Protein AF-A0A800DQ27-F1 (afdb_monomer)

Secondary structure (DSSP, 8-state):
-------PEEEEEE--STTHHHHHHHHHH-TTEEEEEEE-S-HHHHHHHHHHH--EEESSHHHHHT-SSEEEEEE-S-GGGHHHHHHHHHHTT-EEEE--SSS------SSS--HHHHHHHHHHHS-----TTTTSSTTS--

Sequence (142 aa):
MTSIGNKVSGVGIIGAGRASRDHVYAVKNIPELQLIGVADPDEARRNDFAQRHQCDVYEDYRHLLARGDIHLILAGVPHWLHAPLSIDALNAGKHVMVEKPNVRHAVRLIGGISDELFHSHVTRKAGAPPRREFWLHARQFQ

Solvent-accessible surface area (backbone atoms only — not comparable to full-atom values): 8522 Å² total; per-residue (Å²): 138,80,82,84,69,92,63,65,40,22,25,32,34,38,30,59,45,80,65,30,53,61,52,52,52,52,37,77,72,36,91,50,39,39,72,50,32,40,16,22,77,49,63,68,46,30,53,55,46,25,72,78,63,69,34,47,76,30,57,54,50,66,65,57,53,68,36,87,68,45,44,37,35,44,48,23,60,62,78,89,47,51,63,63,52,43,52,53,32,47,76,57,72,26,35,44,42,48,76,45,92,93,59,86,55,78,59,81,72,86,87,84,79,58,70,62,64,59,48,55,63,57,43,71,77,65,80,61,82,87,75,87,79,81,79,79,75,89,80,77,85,127

Radius of gyration: 15.44 Å; Cα contacts (8 Å, |Δi|>4): 204; chains: 1; bounding box: 46×37×33 Å

Structure (mmCIF, N/CA/C/O backbone):
data_AF-A0A800DQ27-F1
#
_entry.id   AF-A0A800DQ27-F1
#
loop_
_atom_site.group_PDB
_atom_site.id
_atom_site.type_symbol
_atom_site.label_atom_id
_atom_site.label_alt_id
_atom_site.label_comp_id
_atom_site.label_asym_id
_atom_site.label_entity_id
_atom_site.label_seq_id
_atom_site.pdbx_PDB_ins_code
_atom_site.Cartn_x
_atom_site.Cartn_y
_atom_site.Cartn_z
_atom_site.occupancy
_atom_site.B_iso_or_equiv
_atom_site.auth_seq_id
_atom_site.auth_comp_id
_atom_site.auth_asym_id
_atom_site.auth_atom_id
_atom_site.pdbx_PDB_model_num
ATOM 1 N N . MET A 1 1 ? -33.147 -0.152 5.348 1.00 34.69 1 MET A N 1
ATOM 2 C CA . MET A 1 1 ? -32.262 0.965 5.740 1.00 34.69 1 MET A CA 1
ATOM 3 C C . MET A 1 1 ? -31.419 0.486 6.908 1.00 34.69 1 MET A C 1
ATOM 5 O O . MET A 1 1 ? -31.882 0.530 8.038 1.00 34.69 1 MET A O 1
ATOM 9 N N . THR A 1 2 ? -30.240 -0.069 6.638 1.00 28.98 2 THR A N 1
ATOM 10 C CA . THR A 1 2 ? -29.328 -0.520 7.697 1.00 28.98 2 THR A CA 1
ATOM 11 C C . THR A 1 2 ? -28.355 0.618 7.964 1.00 28.98 2 THR A C 1
ATOM 13 O O . THR A 1 2 ? -27.626 1.027 7.065 1.00 28.98 2 THR A O 1
ATOM 16 N N . SER A 1 3 ? -28.411 1.177 9.171 1.00 30.80 3 SER A N 1
ATOM 17 C CA . SER A 1 3 ? -27.467 2.188 9.644 1.00 30.80 3 SER A CA 1
ATOM 18 C C . SER A 1 3 ? -26.049 1.609 9.605 1.00 30.80 3 SER A C 1
ATOM 20 O O . SER A 1 3 ? -25.784 0.585 10.235 1.00 30.80 3 SER A O 1
ATOM 22 N N . ILE A 1 4 ? -25.153 2.226 8.832 1.00 44.78 4 ILE A N 1
ATOM 23 C CA . ILE A 1 4 ? -23.732 1.870 8.790 1.00 44.78 4 ILE A CA 1
ATOM 24 C C . ILE A 1 4 ? -23.082 2.593 9.971 1.00 44.78 4 ILE A C 1
ATOM 26 O O . ILE A 1 4 ? -22.610 3.718 9.844 1.00 44.78 4 ILE A O 1
ATOM 30 N N . GLY A 1 5 ? -23.149 1.992 11.158 1.00 37.97 5 GLY A N 1
ATOM 31 C CA . GLY A 1 5 ? -22.447 2.519 12.326 1.00 37.97 5 GLY A CA 1
ATOM 32 C C . GLY A 1 5 ? -20.933 2.489 12.101 1.00 37.97 5 GLY A C 1
ATOM 33 O O . GLY A 1 5 ? -20.440 1.468 11.640 1.00 37.97 5 GLY A O 1
ATOM 34 N N . ASN A 1 6 ? -20.243 3.599 12.404 1.00 48.12 6 ASN A N 1
ATOM 35 C CA . ASN A 1 6 ? -18.807 3.787 12.711 1.00 48.12 6 ASN A CA 1
ATOM 36 C C . ASN A 1 6 ? -17.835 2.606 12.466 1.00 48.12 6 ASN A C 1
ATOM 38 O O . ASN A 1 6 ? -17.064 2.241 13.356 1.00 48.12 6 ASN A O 1
ATOM 42 N N . LYS A 1 7 ? -17.832 1.974 11.288 1.00 56.59 7 LYS A N 1
ATOM 43 C CA . LYS A 1 7 ? -16.949 0.833 11.034 1.00 56.59 7 LYS A CA 1
ATOM 44 C C . LYS A 1 7 ? -15.643 1.341 10.443 1.00 56.59 7 LYS A C 1
ATOM 46 O O . LYS A 1 7 ? -15.623 1.838 9.318 1.00 56.59 7 LYS A O 1
ATOM 51 N N . VAL A 1 8 ? -14.564 1.193 11.211 1.00 66.44 8 VAL A N 1
ATOM 52 C CA . VAL A 1 8 ? -13.206 1.461 10.734 1.00 66.44 8 VAL A CA 1
ATOM 53 C C . VAL A 1 8 ? -12.932 0.559 9.530 1.00 66.44 8 VAL A C 1
ATOM 55 O O . VAL A 1 8 ? -13.043 -0.664 9.617 1.00 66.44 8 VAL A O 1
ATOM 58 N N . SER A 1 9 ? -12.621 1.169 8.393 1.00 83.50 9 SER A N 1
ATOM 59 C CA . SER A 1 9 ? -12.300 0.484 7.147 1.00 83.50 9 SER A CA 1
ATOM 60 C C . SER A 1 9 ? -10.789 0.318 7.037 1.00 83.50 9 SER A C 1
ATOM 62 O O . SER A 1 9 ? -10.039 1.295 7.019 1.00 83.50 9 SER A O 1
ATOM 64 N N . GLY A 1 10 ? -10.340 -0.934 6.954 1.00 94.81 10 GLY A N 1
ATOM 65 C CA . GLY A 1 10 ? -8.938 -1.253 6.713 1.00 94.81 10 GLY A CA 1
ATOM 66 C C . GLY A 1 10 ? -8.488 -0.833 5.315 1.00 94.81 10 GLY A C 1
ATOM 67 O O . GLY A 1 10 ? -9.164 -1.119 4.321 1.00 94.81 10 GLY A O 1
ATOM 68 N N . VAL A 1 11 ? -7.342 -0.164 5.245 1.00 96.94 11 VAL A N 1
ATOM 69 C CA . VAL A 1 11 ? -6.772 0.425 4.033 1.00 96.94 11 VAL A CA 1
ATOM 70 C C . VAL A 1 11 ? -5.462 -0.262 3.677 1.00 96.94 11 VAL A C 1
ATOM 72 O O . VAL A 1 11 ? -4.571 -0.415 4.513 1.00 96.94 11 VAL A O 1
ATOM 75 N N . GLY A 1 12 ? -5.340 -0.631 2.409 1.00 97.81 12 GLY A N 1
ATOM 76 C CA . GLY A 1 12 ? -4.104 -1.067 1.787 1.00 97.81 12 GLY A CA 1
ATOM 77 C C . GLY A 1 12 ? -3.589 -0.023 0.802 1.00 97.81 12 GLY A C 1
ATOM 78 O O . GLY A 1 12 ? -4.365 0.586 0.066 1.00 97.81 12 GLY A O 1
ATOM 79 N N . ILE A 1 13 ? -2.278 0.183 0.766 1.00 97.69 13 ILE A N 1
ATOM 80 C CA . ILE A 1 13 ? -1.621 1.047 -0.219 1.00 97.69 13 ILE A CA 1
ATOM 81 C C . ILE A 1 13 ? -0.816 0.174 -1.177 1.00 97.69 13 ILE A C 1
ATOM 83 O O . ILE A 1 13 ? -0.054 -0.684 -0.743 1.00 97.69 13 ILE A O 1
ATOM 87 N N . ILE A 1 14 ? -0.951 0.400 -2.482 1.00 97.62 14 ILE A N 1
ATOM 88 C CA . ILE A 1 14 ? -0.109 -0.265 -3.485 1.00 97.62 14 ILE A CA 1
ATOM 89 C C . ILE A 1 14 ? 0.768 0.794 -4.149 1.00 97.62 14 ILE A C 1
ATOM 91 O O . ILE A 1 14 ? 0.258 1.754 -4.721 1.00 97.62 14 ILE A O 1
ATOM 95 N N . GLY A 1 15 ? 2.084 0.614 -4.064 1.00 96.38 15 GLY A N 1
ATOM 96 C CA . GLY A 1 15 ? 3.118 1.599 -4.365 1.00 96.38 15 GLY A CA 1
ATOM 97 C C . GLY A 1 15 ? 3.499 2.405 -3.121 1.00 96.38 15 GLY A C 1
ATOM 98 O O . GLY A 1 15 ? 2.686 3.145 -2.583 1.00 96.38 15 GLY A O 1
ATOM 99 N N . ALA A 1 16 ? 4.752 2.318 -2.681 1.00 95.19 16 ALA A N 1
ATOM 100 C CA . ALA A 1 16 ? 5.316 3.053 -1.541 1.00 95.19 16 ALA A CA 1
ATOM 101 C C . ALA A 1 16 ? 6.065 4.333 -1.982 1.00 95.19 16 ALA A C 1
ATOM 103 O O . ALA A 1 16 ? 6.969 4.826 -1.307 1.00 95.19 16 ALA A O 1
ATOM 104 N N . GLY A 1 17 ? 5.714 4.868 -3.155 1.00 89.00 17 GLY A N 1
ATOM 105 C CA . GLY A 1 17 ? 6.346 6.041 -3.756 1.00 89.00 17 GLY A CA 1
ATOM 106 C C . GLY A 1 17 ? 5.824 7.384 -3.231 1.00 89.00 17 GLY A C 1
ATOM 107 O O . GLY A 1 17 ? 5.040 7.472 -2.289 1.00 89.00 17 GLY A O 1
ATOM 108 N N . ARG A 1 18 ? 6.237 8.477 -3.891 1.00 86.56 18 ARG A N 1
ATOM 109 C CA . ARG A 1 18 ? 5.872 9.857 -3.498 1.00 86.56 18 ARG A CA 1
ATOM 110 C C . ARG A 1 18 ? 4.361 10.098 -3.455 1.00 86.56 18 ARG A C 1
ATOM 112 O O . ARG A 1 18 ? 3.913 10.801 -2.556 1.00 86.56 18 ARG A O 1
ATOM 119 N N . ALA A 1 19 ? 3.606 9.511 -4.385 1.00 82.69 19 ALA A N 1
ATOM 120 C CA . ALA A 1 19 ? 2.150 9.658 -4.458 1.00 82.69 19 ALA A CA 1
ATOM 121 C C . ALA A 1 19 ? 1.440 9.142 -3.193 1.00 82.69 19 ALA A C 1
ATOM 123 O O . ALA A 1 19 ? 0.412 9.675 -2.794 1.00 82.69 19 ALA A O 1
ATOM 124 N N . SER A 1 20 ? 2.029 8.167 -2.500 1.00 89.62 20 SER A N 1
ATOM 125 C CA . SER A 1 20 ? 1.427 7.563 -1.309 1.00 89.62 20 SER A CA 1
ATOM 126 C C . SER A 1 20 ? 1.544 8.420 -0.052 1.00 89.62 20 SER A C 1
ATOM 128 O O . SER A 1 20 ? 0.940 8.094 0.966 1.00 89.62 20 SER A O 1
ATOM 130 N N . ARG A 1 21 ? 2.272 9.544 -0.104 1.00 87.44 21 ARG A N 1
ATOM 131 C CA . ARG A 1 21 ? 2.339 10.499 1.012 1.00 87.44 21 ARG A CA 1
ATOM 132 C C . ARG A 1 21 ? 0.975 11.120 1.303 1.00 87.44 21 ARG A C 1
ATOM 134 O O . ARG A 1 21 ? 0.572 11.165 2.464 1.00 87.44 21 ARG A O 1
ATOM 141 N N . ASP A 1 22 ? 0.266 11.543 0.261 1.00 86.12 22 ASP A N 1
ATOM 142 C CA . ASP A 1 22 ? -1.058 12.156 0.398 1.00 86.12 22 ASP A CA 1
ATOM 143 C C . ASP A 1 22 ? -2.102 11.119 0.832 1.00 86.12 22 ASP A C 1
ATOM 145 O O . ASP A 1 22 ? -2.957 11.415 1.668 1.00 86.12 22 ASP A O 1
ATOM 149 N N . HIS A 1 23 ? -1.960 9.872 0.372 1.00 90.75 23 HIS A N 1
ATOM 150 C CA . HIS A 1 23 ? -2.773 8.734 0.816 1.00 90.75 23 HIS A CA 1
ATOM 151 C C . HIS A 1 23 ? -2.624 8.476 2.313 1.00 90.75 23 HIS A C 1
ATOM 153 O O . HIS A 1 23 ? -3.617 8.437 3.037 1.00 90.75 23 HIS A O 1
ATOM 159 N N . VAL A 1 24 ? -1.388 8.360 2.808 1.00 92.06 24 VAL A N 1
ATOM 160 C CA . VAL A 1 24 ? -1.131 8.171 4.244 1.00 92.06 24 VAL A CA 1
ATOM 161 C C . VAL A 1 24 ? -1.642 9.355 5.054 1.00 92.06 24 VAL A C 1
ATOM 163 O O . VAL A 1 24 ? -2.218 9.164 6.124 1.00 92.06 24 VAL A O 1
ATOM 166 N N . TYR A 1 25 ? -1.446 10.577 4.556 1.00 89.56 25 TYR A N 1
ATOM 167 C CA . TYR A 1 25 ? -1.969 11.769 5.206 1.00 89.56 25 TYR A CA 1
ATOM 168 C C . TYR A 1 25 ? -3.497 11.703 5.330 1.00 89.56 25 TYR A C 1
ATOM 170 O O . TYR A 1 25 ? -4.019 11.909 6.424 1.00 89.56 25 TYR A O 1
ATOM 178 N N . ALA A 1 26 ? -4.213 11.368 4.254 1.00 87.19 26 ALA A N 1
ATOM 179 C CA . ALA A 1 26 ? -5.666 11.234 4.281 1.00 87.19 26 ALA A CA 1
ATOM 180 C C . ALA A 1 26 ? -6.116 10.156 5.278 1.00 87.19 26 AL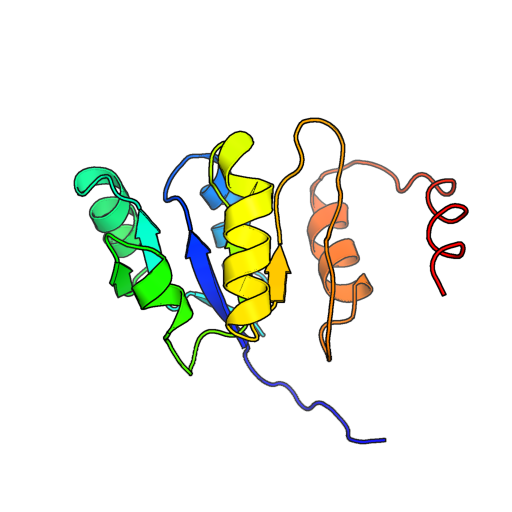A A C 1
ATOM 182 O O . ALA A 1 26 ? -6.951 10.439 6.133 1.00 87.19 26 ALA A O 1
ATOM 183 N N . VAL A 1 27 ? -5.505 8.966 5.237 1.00 91.00 27 VAL A N 1
ATOM 184 C CA . VAL A 1 27 ? -5.826 7.860 6.156 1.00 91.00 27 VAL A CA 1
ATOM 185 C C . VAL A 1 27 ? -5.638 8.271 7.616 1.00 91.00 27 VAL A C 1
ATOM 187 O O . VAL A 1 27 ? -6.519 8.039 8.430 1.00 91.00 27 VAL A O 1
ATOM 190 N N . LYS A 1 28 ? -4.539 8.955 7.957 1.00 89.25 28 LYS A N 1
ATOM 191 C CA . LYS A 1 28 ? -4.271 9.401 9.337 1.00 89.25 28 LYS A CA 1
ATOM 192 C C . LYS A 1 28 ? -5.229 10.481 9.852 1.00 89.25 28 LYS A C 1
ATOM 194 O O . LYS A 1 28 ? -5.293 10.691 11.058 1.00 89.25 28 LYS A O 1
ATOM 199 N N . ASN A 1 29 ? -5.914 11.200 8.964 1.00 89.25 29 ASN A N 1
ATOM 200 C CA . ASN A 1 29 ? -6.815 12.298 9.329 1.00 89.25 29 ASN A CA 1
ATOM 201 C C . ASN A 1 29 ? -8.298 11.902 9.291 1.00 89.25 29 ASN A C 1
ATOM 203 O O . ASN A 1 29 ? -9.142 12.733 9.619 1.00 89.25 29 ASN A O 1
ATOM 207 N N . ILE A 1 30 ? -8.621 10.671 8.892 1.00 87.44 30 ILE A N 1
ATOM 208 C CA . ILE A 1 30 ? -9.989 10.150 8.857 1.00 87.44 30 ILE A CA 1
ATOM 209 C C . ILE A 1 30 ? -10.071 9.035 9.909 1.00 87.44 30 ILE A C 1
ATOM 211 O O . ILE A 1 30 ? -9.530 7.957 9.667 1.00 87.44 30 ILE A O 1
ATOM 215 N N . PRO A 1 31 ? -10.698 9.273 11.079 1.00 86.31 31 PRO A N 1
ATOM 216 C CA . PRO A 1 31 ? -10.761 8.301 12.179 1.00 86.31 31 PRO A CA 1
ATOM 217 C C . PRO A 1 31 ? -11.352 6.939 11.795 1.00 86.31 31 PRO A C 1
ATOM 219 O O . PRO A 1 31 ? -11.065 5.927 12.429 1.00 86.31 31 PRO A O 1
ATOM 222 N N . GLU A 1 32 ? -12.179 6.905 10.754 1.00 88.25 32 GLU A N 1
ATOM 223 C CA . GLU A 1 32 ? -12.812 5.708 10.214 1.00 88.25 32 GLU A CA 1
ATOM 224 C C . GLU A 1 32 ? -11.893 4.905 9.281 1.00 88.25 32 GLU A C 1
ATOM 226 O O . GLU A 1 32 ? -12.329 3.892 8.739 1.00 88.25 32 GLU A O 1
ATOM 231 N N . LEU A 1 33 ? -10.643 5.319 9.061 1.00 90.44 33 LEU A N 1
ATOM 232 C CA . LEU A 1 33 ? -9.676 4.596 8.237 1.00 90.44 33 LEU A CA 1
ATOM 233 C C . LEU A 1 33 ? -8.490 4.118 9.073 1.00 90.44 33 LEU A C 1
ATOM 235 O O . LEU A 1 33 ? -7.950 4.841 9.905 1.00 90.44 33 LEU A O 1
ATOM 239 N N . GLN A 1 34 ? -8.031 2.902 8.790 1.00 95.31 34 GLN A N 1
ATOM 240 C CA . GLN A 1 34 ? -6.824 2.346 9.394 1.00 95.31 34 GLN A CA 1
ATOM 241 C C . GLN A 1 34 ? -5.905 1.813 8.304 1.00 95.31 34 GLN A C 1
ATOM 243 O O . GLN A 1 34 ? -6.306 0.958 7.521 1.00 95.31 34 GLN A O 1
ATOM 248 N N . LEU A 1 35 ? -4.659 2.283 8.260 1.00 96.81 35 LEU A N 1
ATOM 249 C CA . LEU A 1 35 ? -3.648 1.703 7.381 1.00 96.81 35 LEU A CA 1
ATOM 250 C C . LEU A 1 35 ? -3.242 0.326 7.921 1.00 96.81 35 LEU A C 1
ATOM 252 O O . LEU A 1 35 ? -2.737 0.235 9.035 1.00 96.81 35 LEU A O 1
ATOM 256 N N . ILE A 1 36 ? -3.459 -0.722 7.129 1.00 98.00 36 ILE A N 1
ATOM 257 C CA . ILE A 1 36 ? -3.142 -2.108 7.501 1.00 98.00 36 ILE A CA 1
ATOM 258 C C . ILE A 1 36 ? -1.892 -2.598 6.780 1.00 98.00 36 ILE A C 1
ATOM 260 O O . ILE A 1 36 ? -1.055 -3.252 7.394 1.00 98.00 36 ILE A O 1
ATOM 264 N N . GLY A 1 37 ? -1.732 -2.270 5.495 1.00 97.88 37 GLY A N 1
ATOM 265 C CA . GLY A 1 37 ? -0.608 -2.793 4.725 1.00 97.88 37 GLY A CA 1
ATOM 266 C C . GLY A 1 37 ? -0.194 -1.949 3.531 1.00 97.88 37 GLY A C 1
ATOM 267 O O . GLY A 1 37 ? -0.960 -1.130 3.016 1.00 97.88 37 GLY A O 1
ATOM 268 N N . VAL A 1 38 ? 1.033 -2.193 3.079 1.00 98.38 38 VAL A N 1
ATOM 269 C CA . VAL A 1 38 ? 1.623 -1.619 1.872 1.00 98.38 38 VAL A CA 1
ATOM 270 C C . VAL A 1 38 ? 2.193 -2.716 0.975 1.00 98.38 38 VAL A C 1
ATOM 272 O O . VAL A 1 38 ? 2.774 -3.684 1.462 1.00 98.38 38 VAL A O 1
ATOM 275 N N . ALA A 1 39 ? 2.059 -2.554 -0.340 1.00 98.38 39 ALA A N 1
ATOM 276 C CA . ALA A 1 39 ? 2.721 -3.398 -1.327 1.00 98.38 39 ALA A CA 1
ATOM 277 C C . ALA A 1 39 ? 3.635 -2.576 -2.245 1.00 98.38 39 ALA A C 1
ATOM 279 O O . ALA A 1 39 ? 3.180 -1.603 -2.844 1.00 98.38 39 ALA A O 1
ATOM 280 N N . ASP A 1 40 ? 4.904 -2.963 -2.388 1.00 98.00 40 ASP A N 1
ATOM 281 C CA . ASP A 1 40 ? 5.839 -2.397 -3.377 1.00 98.00 40 ASP A CA 1
ATOM 282 C C . ASP A 1 40 ? 6.906 -3.453 -3.735 1.00 98.00 40 ASP A C 1
ATOM 284 O O . ASP A 1 40 ? 7.474 -4.066 -2.824 1.00 98.00 40 ASP A O 1
ATOM 288 N N . PRO A 1 41 ? 7.220 -3.671 -5.026 1.00 97.12 41 PRO A N 1
ATOM 289 C CA . PRO A 1 41 ? 8.257 -4.627 -5.421 1.00 97.12 41 PRO A CA 1
ATOM 290 C C . PRO A 1 41 ? 9.659 -4.233 -4.923 1.00 97.12 41 PRO A C 1
ATOM 292 O O . PRO A 1 41 ? 10.516 -5.095 -4.749 1.00 97.12 41 PRO A O 1
ATOM 295 N N . ASP A 1 42 ? 9.904 -2.950 -4.647 1.00 97.94 42 ASP A N 1
ATOM 296 C CA . ASP A 1 42 ? 11.174 -2.464 -4.104 1.00 97.94 42 ASP A CA 1
ATOM 297 C C . ASP A 1 42 ? 11.234 -2.641 -2.581 1.00 97.94 42 ASP A C 1
ATOM 299 O O . ASP A 1 42 ? 10.436 -2.064 -1.835 1.00 97.94 42 ASP A O 1
ATOM 303 N N . GLU A 1 43 ? 12.197 -3.446 -2.126 1.00 97.69 43 GLU A N 1
ATOM 304 C CA . GLU A 1 43 ? 12.362 -3.815 -0.719 1.00 97.69 43 GLU A CA 1
ATOM 305 C C . GLU A 1 43 ? 12.664 -2.632 0.188 1.00 97.69 43 GLU A C 1
ATOM 307 O O . GLU A 1 43 ? 12.040 -2.475 1.241 1.00 97.69 43 GLU A O 1
ATOM 312 N N . ALA A 1 44 ? 13.587 -1.776 -0.242 1.00 97.69 44 ALA A N 1
ATOM 313 C CA . ALA A 1 44 ? 13.976 -0.615 0.532 1.00 97.69 44 ALA A CA 1
ATOM 314 C C . ALA A 1 44 ? 12.778 0.322 0.715 1.00 97.69 44 ALA A C 1
ATOM 316 O O . ALA A 1 44 ? 12.516 0.764 1.835 1.00 97.69 44 ALA A O 1
ATOM 317 N N . ARG A 1 45 ? 11.998 0.571 -0.349 1.00 97.06 45 ARG A N 1
ATOM 318 C CA . ARG A 1 45 ? 10.804 1.426 -0.274 1.00 97.06 45 ARG A CA 1
ATOM 319 C C . ARG A 1 45 ? 9.718 0.850 0.630 1.00 97.06 45 ARG A C 1
ATOM 321 O O . ARG A 1 45 ? 9.200 1.595 1.462 1.00 97.06 45 ARG A O 1
ATOM 328 N N . ARG A 1 46 ? 9.353 -0.434 0.497 1.00 97.38 46 ARG A N 1
ATOM 329 C CA . ARG A 1 46 ? 8.286 -1.021 1.340 1.00 97.38 46 ARG A CA 1
ATOM 330 C C . ARG A 1 46 ? 8.675 -1.061 2.819 1.00 97.38 46 ARG A C 1
ATOM 332 O O . ARG A 1 46 ? 7.849 -0.715 3.660 1.00 97.38 46 ARG A O 1
ATOM 339 N N . ASN A 1 47 ? 9.925 -1.404 3.136 1.00 96.94 47 ASN A N 1
ATOM 340 C CA . ASN A 1 47 ? 10.389 -1.510 4.521 1.00 96.94 47 ASN A CA 1
ATOM 341 C C . ASN A 1 47 ? 10.484 -0.132 5.190 1.00 96.94 47 ASN A C 1
ATOM 343 O O . ASN A 1 47 ? 10.022 0.045 6.315 1.00 96.94 47 ASN A O 1
ATOM 347 N N . ASP A 1 48 ? 11.008 0.866 4.477 1.00 97.44 48 ASP A N 1
ATOM 348 C CA . ASP A 1 48 ? 11.051 2.258 4.934 1.00 97.44 48 ASP A CA 1
ATOM 349 C C . ASP A 1 48 ? 9.638 2.832 5.160 1.00 97.44 48 ASP A C 1
ATOM 351 O O . ASP A 1 48 ? 9.367 3.499 6.162 1.00 97.44 48 ASP A O 1
ATOM 355 N N . PHE A 1 49 ? 8.693 2.523 4.268 1.00 97.25 49 PHE A N 1
ATOM 356 C CA . PHE A 1 49 ? 7.293 2.912 4.428 1.00 97.25 49 PHE A CA 1
ATOM 357 C C . PHE A 1 49 ? 6.660 2.286 5.677 1.00 97.25 49 PHE A C 1
ATOM 359 O O . PHE A 1 49 ? 6.060 2.997 6.487 1.00 97.25 49 PHE A O 1
ATOM 366 N N . ALA A 1 50 ? 6.828 0.976 5.868 1.00 95.38 50 ALA A N 1
ATOM 367 C CA . ALA A 1 50 ? 6.303 0.270 7.030 1.00 95.38 50 ALA A CA 1
ATOM 368 C C . ALA A 1 50 ? 6.937 0.735 8.340 1.00 95.38 50 ALA A C 1
ATOM 370 O O . ALA A 1 50 ? 6.225 0.916 9.324 1.00 95.38 50 ALA A O 1
ATOM 371 N N . GLN A 1 51 ? 8.235 1.044 8.359 1.00 96.81 51 GLN A N 1
ATOM 372 C CA . GLN A 1 51 ? 8.878 1.612 9.543 1.00 96.81 51 GLN A CA 1
ATOM 373 C C . GLN A 1 51 ? 8.228 2.945 9.952 1.00 96.81 51 GLN A C 1
ATOM 375 O O . GLN A 1 51 ? 7.955 3.177 11.132 1.00 96.81 51 GLN A O 1
ATOM 380 N N . ARG A 1 52 ? 7.924 3.822 8.987 1.00 96.50 52 ARG A N 1
ATOM 381 C CA . ARG A 1 52 ? 7.299 5.130 9.258 1.00 96.50 52 ARG A CA 1
ATOM 382 C C . ARG A 1 52 ? 5.816 5.056 9.604 1.00 96.50 52 ARG A C 1
ATOM 384 O O . ARG A 1 52 ? 5.275 6.010 10.179 1.00 96.50 52 ARG A O 1
ATOM 391 N N . HIS A 1 53 ? 5.122 4.016 9.156 1.00 96.38 53 HIS A N 1
ATOM 392 C CA . HIS A 1 53 ? 3.658 3.978 9.170 1.00 96.38 53 HIS A CA 1
ATOM 393 C C . HIS A 1 53 ? 3.060 2.786 9.918 1.00 96.38 53 HIS A C 1
ATOM 395 O O . HIS A 1 53 ? 1.852 2.789 10.127 1.00 96.38 53 HIS A O 1
ATOM 401 N N . GLN A 1 54 ? 3.900 1.868 10.402 1.00 96.94 54 GLN A N 1
ATOM 402 C CA . GLN A 1 54 ? 3.544 0.732 11.254 1.00 96.94 54 GLN A CA 1
ATOM 403 C C . GLN A 1 54 ? 2.449 -0.138 10.620 1.00 96.94 54 GLN A C 1
ATOM 405 O O . GLN A 1 54 ? 1.363 -0.295 11.170 1.00 96.94 54 GLN A O 1
ATOM 410 N N . CYS A 1 55 ? 2.734 -0.663 9.427 1.00 97.44 55 CYS A N 1
ATOM 411 C CA . CYS A 1 55 ? 1.822 -1.498 8.649 1.00 97.44 55 CYS A CA 1
ATOM 412 C C . CYS A 1 55 ? 2.545 -2.722 8.072 1.00 97.44 55 CYS A C 1
ATOM 414 O O . CYS A 1 55 ? 3.769 -2.712 7.934 1.00 97.44 55 CYS A O 1
ATOM 416 N N . ASP A 1 56 ? 1.787 -3.742 7.683 1.00 98.38 56 ASP A N 1
ATOM 417 C CA . ASP A 1 56 ? 2.333 -4.958 7.080 1.00 98.38 56 ASP A CA 1
ATOM 418 C C . ASP A 1 56 ? 2.893 -4.689 5.672 1.00 98.38 56 ASP A C 1
ATOM 420 O O . ASP A 1 56 ? 2.417 -3.802 4.957 1.00 98.38 56 ASP A O 1
ATOM 424 N N . VAL A 1 57 ? 3.905 -5.456 5.256 1.00 98.25 57 VAL A N 1
ATOM 425 C CA . VAL A 1 57 ? 4.571 -5.300 3.952 1.00 98.25 57 VAL A CA 1
ATOM 426 C C . VAL A 1 57 ? 4.326 -6.486 3.035 1.00 98.25 57 VAL A C 1
ATOM 428 O O . VAL A 1 57 ? 4.329 -7.638 3.463 1.00 98.25 57 VAL A O 1
ATOM 431 N N . TYR A 1 58 ? 4.186 -6.191 1.746 1.00 98.50 58 TYR A N 1
ATOM 432 C CA . TYR A 1 58 ? 4.030 -7.181 0.689 1.00 98.50 58 TYR A CA 1
ATOM 433 C C . TYR A 1 58 ? 4.908 -6.820 -0.511 1.00 98.50 58 TYR A C 1
ATOM 435 O O . TYR A 1 58 ? 4.996 -5.660 -0.911 1.00 98.50 58 TYR A O 1
ATOM 443 N N . GLU A 1 59 ? 5.562 -7.817 -1.100 1.00 98.25 59 GLU A N 1
ATOM 444 C CA . GLU A 1 59 ? 6.274 -7.648 -2.372 1.00 98.25 59 GLU A CA 1
ATOM 445 C C . GLU A 1 59 ? 5.290 -7.660 -3.554 1.00 98.25 59 GLU A C 1
ATOM 447 O O . GLU A 1 59 ? 5.287 -6.741 -4.372 1.00 98.25 59 GLU A O 1
ATOM 452 N N . ASP A 1 60 ? 4.396 -8.656 -3.597 1.00 97.81 60 ASP A N 1
ATOM 453 C CA . ASP A 1 60 ? 3.286 -8.726 -4.554 1.00 97.81 60 ASP A CA 1
ATOM 454 C C . ASP A 1 60 ? 1.998 -8.172 -3.924 1.00 97.81 60 ASP A C 1
ATOM 456 O O . ASP A 1 60 ? 1.532 -8.643 -2.881 1.00 97.81 60 ASP A O 1
ATOM 460 N N . TYR A 1 61 ? 1.379 -7.194 -4.589 1.00 98.00 61 TYR A N 1
ATOM 461 C CA . TYR A 1 61 ? 0.125 -6.593 -4.141 1.00 98.00 61 TYR A CA 1
ATOM 462 C C . TYR A 1 61 ? -1.048 -7.572 -4.112 1.00 98.00 61 TYR A C 1
ATOM 464 O O . TYR A 1 61 ? -2.007 -7.337 -3.381 1.00 98.00 61 TYR A O 1
ATOM 472 N N . ARG A 1 62 ? -0.995 -8.682 -4.850 1.00 97.69 62 ARG A N 1
ATOM 473 C CA . ARG A 1 62 ? -2.049 -9.705 -4.829 1.00 97.69 62 ARG A CA 1
ATOM 474 C C . ARG A 1 62 ? -2.186 -10.358 -3.458 1.00 97.69 62 ARG A C 1
ATOM 476 O O . ARG A 1 62 ? -3.301 -10.654 -3.037 1.00 97.69 62 ARG A O 1
ATOM 483 N N . HIS A 1 63 ? -1.084 -10.503 -2.719 1.00 98.38 63 HIS A N 1
ATOM 484 C CA . HIS A 1 63 ? -1.127 -10.973 -1.331 1.00 98.38 63 HIS A CA 1
ATOM 485 C C . HIS A 1 63 ? -1.813 -9.961 -0.405 1.00 98.38 63 HIS A C 1
ATOM 487 O O . HIS A 1 63 ? -2.561 -10.351 0.488 1.00 98.38 63 HIS A O 1
ATOM 493 N N . LEU A 1 64 ? -1.623 -8.663 -0.658 1.00 98.00 64 LEU A N 1
ATOM 494 C CA . LEU A 1 64 ? -2.338 -7.602 0.050 1.00 98.00 64 LEU A CA 1
ATOM 495 C C . LEU A 1 64 ? -3.838 -7.617 -0.296 1.00 98.00 64 LEU A C 1
ATOM 497 O O . LEU A 1 64 ? -4.669 -7.507 0.603 1.00 98.00 64 LEU A O 1
ATOM 501 N N . LEU A 1 65 ? -4.206 -7.817 -1.569 1.00 97.44 65 LEU A N 1
ATOM 502 C CA . LEU A 1 65 ? -5.608 -7.928 -1.999 1.00 97.44 65 LEU A CA 1
ATOM 503 C C . LEU A 1 65 ? -6.332 -9.136 -1.384 1.00 97.44 65 LEU A C 1
ATOM 505 O O . LEU A 1 65 ? -7.535 -9.062 -1.141 1.00 97.44 65 LEU A O 1
ATOM 509 N N . ALA A 1 66 ? -5.616 -10.222 -1.087 1.00 97.62 66 ALA A N 1
ATOM 510 C CA . ALA A 1 66 ? -6.184 -11.416 -0.459 1.00 97.62 66 ALA A CA 1
ATOM 511 C C . ALA A 1 66 ? -6.572 -11.219 1.021 1.00 97.62 66 ALA A C 1
ATOM 513 O O . ALA A 1 66 ? -7.279 -12.052 1.590 1.00 97.62 66 ALA A O 1
ATOM 514 N N . ARG A 1 67 ? -6.140 -10.128 1.668 1.00 96.88 67 ARG A N 1
ATOM 515 C CA . ARG A 1 67 ? -6.441 -9.875 3.082 1.00 96.88 67 ARG A CA 1
ATOM 516 C C . ARG A 1 67 ? -7.915 -9.564 3.324 1.00 96.88 67 ARG A C 1
ATOM 518 O O . ARG A 1 67 ? -8.476 -8.669 2.697 1.00 96.88 67 ARG A O 1
ATOM 525 N N . GLY A 1 68 ? -8.532 -10.250 4.285 1.00 93.94 68 GLY A N 1
ATOM 526 C CA . GLY A 1 68 ? -9.944 -10.058 4.642 1.00 93.94 68 GLY A CA 1
ATOM 527 C C . GLY A 1 68 ? -10.246 -8.784 5.442 1.00 93.94 68 GLY A C 1
ATOM 528 O O . GLY A 1 68 ? -11.384 -8.330 5.452 1.00 93.94 68 GLY A O 1
ATOM 529 N N . ASP A 1 69 ? -9.247 -8.193 6.094 1.00 95.06 69 ASP A N 1
ATOM 530 C CA . ASP A 1 69 ? -9.370 -6.972 6.900 1.00 95.06 69 ASP A CA 1
ATOM 531 C C . ASP A 1 69 ? -9.124 -5.679 6.101 1.00 95.06 69 ASP A C 1
ATOM 533 O O . ASP A 1 69 ? -9.482 -4.592 6.560 1.00 95.06 69 ASP A O 1
ATOM 537 N N . ILE A 1 70 ? -8.599 -5.778 4.876 1.00 95.81 70 ILE A N 1
ATOM 538 C CA . ILE A 1 70 ? -8.460 -4.654 3.943 1.00 95.81 70 ILE A CA 1
ATOM 539 C C . ILE A 1 70 ? -9.705 -4.555 3.064 1.00 95.81 70 ILE A C 1
ATOM 541 O O . ILE A 1 70 ? -10.083 -5.512 2.392 1.00 95.81 70 ILE A O 1
ATOM 545 N N . HIS A 1 71 ? -10.312 -3.373 3.029 1.00 93.31 71 HIS A N 1
ATOM 546 C CA . HIS A 1 71 ? -11.543 -3.092 2.286 1.00 93.31 71 HIS A CA 1
ATOM 547 C C . HIS A 1 71 ? -11.347 -1.998 1.228 1.00 93.31 71 HIS A C 1
ATOM 549 O O . HIS A 1 71 ? -12.054 -1.988 0.223 1.00 93.31 71 HIS A O 1
ATOM 555 N N . LEU A 1 72 ? -10.380 -1.095 1.432 1.00 93.69 72 LEU A N 1
ATOM 556 C CA . LEU A 1 72 ? -10.054 0.010 0.529 1.00 93.69 72 LEU A CA 1
ATOM 557 C C . LEU A 1 72 ? -8.593 -0.057 0.080 1.00 93.69 72 LEU A C 1
ATOM 559 O O . LEU A 1 72 ? -7.693 -0.214 0.899 1.00 93.69 72 LEU A O 1
ATOM 563 N N . ILE A 1 73 ? -8.366 0.124 -1.217 1.00 95.44 73 ILE A N 1
ATOM 564 C CA . ILE A 1 73 ? -7.057 0.198 -1.856 1.00 95.44 73 ILE A CA 1
ATOM 565 C C . ILE A 1 73 ? -6.806 1.621 -2.342 1.00 95.44 73 ILE A C 1
ATOM 567 O O . ILE A 1 73 ? -7.607 2.173 -3.097 1.00 95.44 73 ILE A O 1
ATOM 571 N N . LEU A 1 74 ? -5.675 2.202 -1.947 1.00 94.50 74 LEU A N 1
ATOM 572 C CA . LEU A 1 74 ? -5.184 3.472 -2.481 1.00 94.50 74 LEU A CA 1
ATOM 573 C C . LEU A 1 74 ? -3.974 3.200 -3.380 1.00 94.50 74 LEU A C 1
ATOM 575 O O . LEU A 1 74 ? -2.942 2.697 -2.927 1.00 94.50 74 LEU A O 1
ATOM 579 N N . ALA A 1 75 ? -4.101 3.512 -4.668 1.00 92.50 75 ALA A N 1
ATOM 580 C CA . ALA A 1 75 ? -3.054 3.261 -5.648 1.00 92.50 75 ALA A CA 1
ATOM 581 C C . ALA A 1 75 ? -2.079 4.449 -5.738 1.00 92.50 75 ALA A C 1
ATOM 583 O O . ALA A 1 75 ? -2.440 5.552 -6.151 1.00 92.50 75 ALA A O 1
ATOM 584 N N . GLY A 1 76 ? -0.821 4.200 -5.384 1.00 92.50 76 GLY A N 1
ATOM 585 C CA . GLY A 1 76 ? 0.339 5.076 -5.560 1.00 92.50 76 G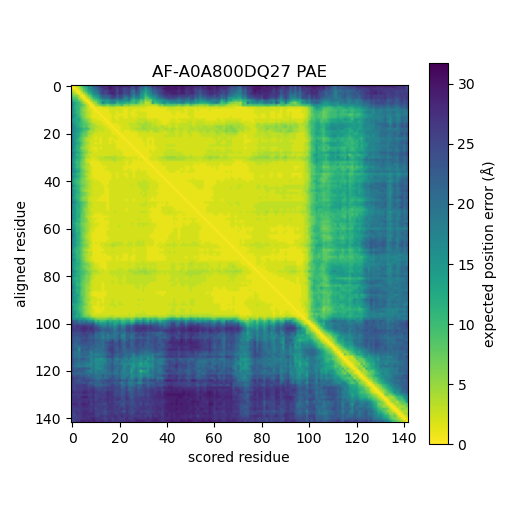LY A CA 1
ATOM 586 C C . GLY A 1 76 ? 1.318 4.535 -6.605 1.00 92.50 76 GLY A C 1
ATOM 587 O O . GLY A 1 76 ? 2.532 4.590 -6.408 1.00 92.50 76 GLY A O 1
ATOM 588 N N . VAL A 1 77 ? 0.793 3.971 -7.697 1.00 90.69 77 VAL A N 1
ATOM 589 C CA . VAL A 1 77 ? 1.561 3.296 -8.758 1.00 90.69 77 VAL A CA 1
ATOM 590 C C . VAL A 1 77 ? 1.674 4.147 -10.035 1.00 90.69 77 VAL A C 1
ATOM 592 O O . VAL A 1 77 ? 0.883 5.077 -10.227 1.00 90.69 77 VAL A O 1
ATOM 595 N N . PRO A 1 78 ? 2.618 3.833 -10.945 1.00 88.25 78 PRO A N 1
ATOM 596 C CA . PRO A 1 78 ? 2.677 4.452 -12.267 1.00 88.25 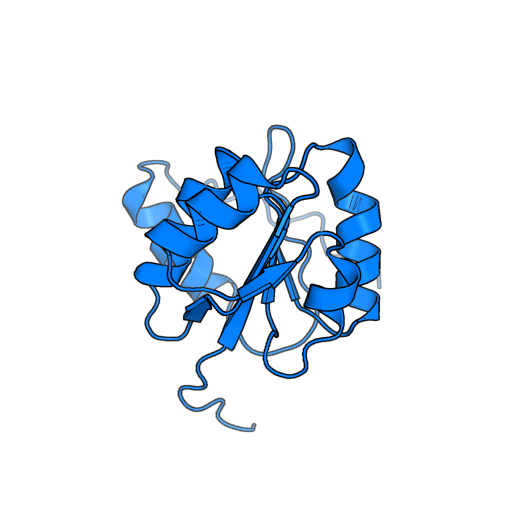78 PRO A CA 1
ATOM 597 C C . PRO A 1 78 ? 1.398 4.257 -13.097 1.00 88.25 78 PRO A C 1
ATOM 599 O O . PRO A 1 78 ? 0.694 3.259 -12.952 1.00 88.25 78 PRO A O 1
ATOM 602 N N . HIS A 1 79 ? 1.136 5.187 -14.020 1.00 84.12 79 HIS A N 1
ATOM 603 C CA . HIS A 1 79 ? -0.125 5.279 -14.771 1.00 84.12 79 HIS A CA 1
ATOM 604 C C . HIS A 1 79 ? -0.523 4.004 -15.531 1.00 84.12 79 HIS A C 1
ATOM 606 O O . HIS A 1 79 ? -1.701 3.662 -15.584 1.00 84.12 79 HIS A O 1
ATOM 612 N N . TRP A 1 80 ? 0.440 3.263 -16.084 1.00 85.00 80 TRP A N 1
ATOM 613 C CA . TRP A 1 80 ? 0.162 2.023 -16.816 1.00 85.00 80 TRP A CA 1
ATOM 614 C C . TRP A 1 80 ? -0.378 0.894 -15.924 1.00 85.00 80 TRP A C 1
ATOM 616 O O . TRP A 1 80 ? -0.979 -0.046 -16.436 1.00 85.00 80 TRP A O 1
ATOM 626 N N . LEU A 1 81 ? -0.201 0.979 -14.599 1.00 89.38 81 LEU A N 1
ATOM 627 C CA . LEU A 1 81 ? -0.731 -0.003 -13.649 1.00 89.38 81 LEU A CA 1
ATOM 628 C C . LEU A 1 81 ? -2.121 0.348 -13.117 1.00 89.38 81 LEU A C 1
ATOM 630 O O . LEU A 1 81 ? -2.745 -0.500 -12.492 1.00 89.38 81 LEU A O 1
ATOM 634 N N . HIS A 1 82 ? -2.638 1.550 -13.372 1.00 87.75 82 HIS A N 1
ATOM 635 C CA . HIS A 1 82 ? -3.920 2.004 -12.823 1.00 87.75 82 HIS A CA 1
ATOM 636 C C . HIS A 1 82 ? -5.086 1.091 -13.191 1.00 87.75 82 HIS A C 1
ATOM 638 O O . HIS A 1 82 ? -5.803 0.629 -12.306 1.00 87.75 82 HIS A O 1
ATOM 644 N N . ALA A 1 83 ? -5.261 0.807 -14.482 1.00 87.00 83 ALA A N 1
ATOM 645 C CA . ALA A 1 83 ? -6.344 -0.042 -14.967 1.00 87.00 83 ALA A CA 1
ATOM 646 C C . ALA A 1 83 ? -6.229 -1.504 -14.489 1.00 87.00 83 ALA A C 1
ATOM 648 O O . ALA A 1 83 ? -7.172 -1.964 -13.845 1.00 87.00 83 ALA A O 1
ATOM 649 N N . PRO A 1 84 ? -5.114 -2.232 -14.727 1.00 91.12 84 PRO A N 1
ATOM 650 C CA . PRO A 1 84 ? -5.019 -3.630 -14.301 1.00 91.12 84 PRO A CA 1
ATOM 651 C C . PRO A 1 84 ? -5.125 -3.787 -12.778 1.00 91.12 84 PRO A C 1
ATOM 653 O O . PRO A 1 84 ? -5.864 -4.646 -12.312 1.00 91.12 84 PRO A O 1
ATOM 656 N N . LEU A 1 85 ? -4.495 -2.906 -11.991 1.00 92.25 85 LEU A N 1
ATOM 657 C CA . LEU A 1 85 ? -4.597 -2.941 -10.528 1.00 92.25 85 LEU A CA 1
ATOM 658 C C . LEU A 1 85 ? -6.029 -2.700 -10.047 1.00 92.25 85 LEU A C 1
ATOM 660 O O . LEU A 1 85 ? -6.485 -3.365 -9.120 1.00 92.25 85 LEU A O 1
ATOM 664 N N . SER A 1 86 ? -6.742 -1.755 -10.666 1.00 89.19 86 SER A N 1
ATOM 665 C CA . SER A 1 86 ? -8.134 -1.478 -10.302 1.00 89.19 86 SER A CA 1
ATOM 666 C C . SER A 1 86 ? -9.032 -2.674 -10.573 1.00 89.19 86 SER A C 1
ATOM 668 O O . SER A 1 86 ? -9.873 -2.998 -9.741 1.00 89.19 86 SER A O 1
ATOM 670 N N . ILE A 1 87 ? -8.842 -3.339 -11.714 1.00 89.75 87 ILE A N 1
ATOM 671 C CA . ILE A 1 87 ? -9.587 -4.549 -12.068 1.00 89.75 87 ILE A CA 1
ATOM 672 C C . ILE A 1 87 ? -9.314 -5.650 -11.040 1.00 89.75 87 ILE A C 1
ATOM 674 O O . ILE A 1 87 ? -10.261 -6.224 -10.508 1.00 89.75 87 ILE A O 1
ATOM 678 N N . ASP A 1 88 ? -8.049 -5.890 -10.694 1.00 93.94 88 ASP A N 1
ATOM 679 C CA . ASP A 1 88 ? -7.674 -6.903 -9.703 1.00 93.94 88 ASP A CA 1
ATOM 680 C C . ASP A 1 88 ? -8.265 -6.597 -8.317 1.00 93.94 88 ASP A C 1
ATOM 682 O O . ASP A 1 88 ? -8.813 -7.485 -7.663 1.00 93.94 88 ASP A O 1
ATOM 686 N N . ALA A 1 89 ? -8.223 -5.335 -7.882 1.00 90.88 89 ALA A N 1
ATOM 687 C CA . ALA A 1 89 ? -8.803 -4.909 -6.611 1.00 90.88 89 ALA A CA 1
ATOM 688 C C . ALA A 1 89 ? -10.330 -5.093 -6.578 1.00 90.88 89 ALA A C 1
ATOM 690 O O . ALA A 1 89 ? -10.864 -5.622 -5.602 1.00 90.88 89 ALA A O 1
ATOM 691 N N . LEU A 1 90 ? -11.029 -4.712 -7.651 1.00 89.25 90 LEU A N 1
ATOM 692 C CA . LEU A 1 90 ? -12.479 -4.884 -7.770 1.00 89.25 90 LEU A CA 1
ATOM 693 C C . LEU A 1 90 ? -12.870 -6.367 -7.805 1.00 89.25 90 LEU A C 1
ATOM 695 O O . LEU A 1 90 ? -13.810 -6.763 -7.118 1.00 89.25 90 LEU A O 1
ATOM 699 N N . ASN A 1 91 ? -12.120 -7.198 -8.534 1.00 92.25 91 ASN A N 1
ATOM 700 C CA . ASN A 1 91 ? -12.317 -8.649 -8.564 1.00 92.25 91 ASN A CA 1
ATOM 701 C C . ASN A 1 91 ? -12.096 -9.291 -7.184 1.00 92.25 91 ASN A C 1
ATOM 703 O O . ASN A 1 91 ? -12.778 -10.251 -6.836 1.00 92.25 91 ASN A O 1
ATOM 707 N N . ALA A 1 92 ? -11.194 -8.734 -6.371 1.00 92.38 92 ALA A N 1
ATOM 708 C CA . ALA A 1 92 ? -10.981 -9.129 -4.978 1.00 92.38 92 ALA A CA 1
ATOM 709 C C . ALA A 1 92 ? -12.027 -8.546 -3.998 1.00 92.38 92 ALA A C 1
ATOM 711 O O . ALA A 1 92 ? -11.875 -8.673 -2.779 1.00 92.38 92 ALA A O 1
ATOM 712 N N . GLY A 1 93 ? -13.076 -7.886 -4.503 1.00 89.12 93 GLY A N 1
ATOM 713 C CA . GLY A 1 93 ? -14.144 -7.293 -3.698 1.00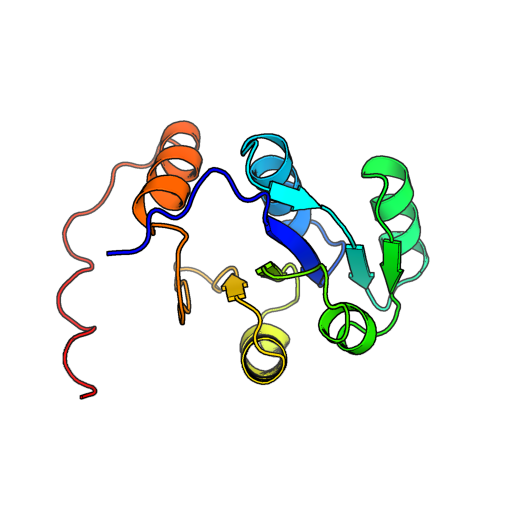 89.12 93 GLY A CA 1
ATOM 714 C C . GLY A 1 93 ? -13.710 -6.059 -2.905 1.00 89.12 93 GLY A C 1
ATOM 715 O O . GLY A 1 93 ? -14.308 -5.757 -1.873 1.00 89.12 93 GLY A O 1
ATOM 716 N N . LYS A 1 94 ? -12.650 -5.367 -3.339 1.00 88.81 94 LYS A N 1
ATOM 717 C CA . LYS A 1 94 ? -12.119 -4.172 -2.672 1.00 88.81 94 LYS A CA 1
ATOM 718 C C . LYS A 1 94 ? -12.624 -2.903 -3.340 1.00 88.81 94 LYS A C 1
ATOM 720 O O . LYS A 1 94 ? -12.773 -2.830 -4.559 1.00 88.81 94 LYS A O 1
ATOM 725 N N . HIS A 1 95 ? -12.778 -1.852 -2.547 1.00 88.31 95 HIS A N 1
ATOM 726 C CA . HIS A 1 95 ? -12.821 -0.499 -3.078 1.00 88.31 95 HIS A CA 1
ATOM 727 C C . HIS A 1 95 ? -11.441 -0.092 -3.573 1.00 88.31 95 HIS A C 1
ATOM 729 O O . HIS A 1 95 ? -10.439 -0.428 -2.945 1.00 88.31 95 HIS A O 1
ATOM 735 N N . VAL A 1 96 ? -11.379 0.683 -4.651 1.00 87.81 96 VAL A N 1
ATOM 736 C CA . VAL A 1 96 ? -10.113 1.181 -5.185 1.00 87.81 96 VAL A CA 1
ATOM 737 C C . VAL A 1 96 ? -10.203 2.669 -5.509 1.00 87.81 96 VAL A C 1
ATOM 739 O O . VAL A 1 96 ? -11.154 3.133 -6.132 1.00 87.81 96 VAL A O 1
ATOM 742 N N . MET A 1 97 ? -9.203 3.426 -5.068 1.00 88.88 97 MET A N 1
ATOM 743 C CA . MET A 1 97 ? -8.986 4.824 -5.425 1.00 88.88 97 MET A CA 1
ATOM 744 C C . MET A 1 97 ? -7.677 4.928 -6.196 1.00 88.88 97 MET A C 1
ATOM 746 O O . MET A 1 97 ? -6.638 4.447 -5.738 1.00 88.88 97 MET A O 1
ATOM 750 N N . VAL A 1 98 ? -7.721 5.591 -7.347 1.00 82.56 98 VAL A N 1
ATOM 751 C CA . VAL A 1 98 ? -6.552 5.777 -8.201 1.00 82.56 98 VAL A CA 1
ATOM 752 C C . VAL A 1 98 ? -6.389 7.244 -8.557 1.00 82.56 98 VAL A C 1
ATOM 754 O O . VAL A 1 98 ? -7.329 7.895 -9.014 1.00 82.56 98 VAL A O 1
ATOM 757 N N . GLU A 1 99 ? -5.177 7.757 -8.359 1.00 69.75 99 GLU A N 1
ATOM 758 C CA . GLU A 1 99 ? -4.799 9.086 -8.830 1.00 69.75 99 GLU A CA 1
ATOM 759 C C . GLU A 1 99 ? -4.767 9.089 -10.353 1.00 69.75 99 GLU A C 1
ATOM 761 O O . GLU A 1 99 ? -4.134 8.247 -10.978 1.00 69.75 99 GLU A O 1
ATOM 766 N N . LYS A 1 100 ? -5.439 10.037 -10.989 1.00 58.69 100 LYS A N 1
ATOM 767 C CA . LYS A 1 100 ? -5.471 10.081 -12.451 1.00 58.69 100 LYS A CA 1
ATOM 768 C C . LYS A 1 100 ? -4.186 10.709 -13.002 1.00 58.69 100 LYS A C 1
ATOM 770 O O . LYS A 1 100 ? -3.671 11.662 -12.413 1.00 58.69 100 LYS A O 1
ATOM 775 N N . PRO A 1 101 ? -3.769 10.339 -14.222 1.00 45.81 101 PRO A N 1
ATOM 776 C CA . PRO A 1 101 ? -2.920 11.210 -15.012 1.00 45.81 101 PRO A CA 1
ATOM 777 C C . PRO A 1 101 ? -3.740 12.458 -15.398 1.00 45.81 101 PRO A C 1
ATOM 779 O O . PRO A 1 101 ? -4.635 12.416 -16.237 1.00 45.81 101 PRO A O 1
ATOM 782 N N . ASN A 1 102 ? -3.460 13.581 -14.739 1.00 38.81 102 ASN A N 1
ATOM 783 C CA . ASN A 1 102 ? -3.791 14.952 -15.160 1.00 38.81 102 ASN A CA 1
ATOM 784 C C . ASN A 1 102 ? -5.268 15.432 -15.087 1.00 38.81 102 ASN A C 1
ATOM 786 O O . ASN A 1 102 ? -5.527 16.581 -15.424 1.00 38.81 102 ASN A O 1
ATOM 790 N N . VAL A 1 103 ? -6.233 14.642 -14.596 1.00 32.81 103 VAL A N 1
ATOM 791 C CA . VAL A 1 103 ? -7.602 15.079 -14.161 1.00 32.81 103 VAL A CA 1
ATOM 792 C C . VAL A 1 103 ? -7.958 14.245 -12.901 1.00 32.81 103 VAL A C 1
ATOM 794 O O . VAL A 1 103 ? -7.057 13.594 -12.423 1.00 32.81 103 VAL A O 1
ATOM 797 N N . ARG A 1 104 ? -9.168 14.144 -12.301 1.00 38.69 104 ARG A N 1
ATOM 798 C CA . ARG A 1 104 ? -9.498 13.111 -11.243 1.00 38.69 104 ARG A CA 1
ATOM 799 C C . ARG A 1 104 ? -10.626 12.132 -11.661 1.00 38.69 104 ARG A C 1
ATOM 801 O O . ARG A 1 104 ? -11.669 12.622 -12.077 1.00 38.69 104 ARG A O 1
ATOM 808 N N . HIS A 1 105 ? -10.440 10.801 -11.712 1.00 35.78 105 HIS A N 1
ATOM 809 C CA . HIS A 1 105 ? -11.546 9.812 -11.834 1.00 35.78 105 HIS A CA 1
ATOM 810 C C . HIS A 1 105 ? -11.419 8.936 -10.596 1.00 35.78 105 HIS A C 1
ATOM 812 O O . HIS A 1 105 ? -10.461 8.182 -10.483 1.00 35.78 105 HIS A O 1
ATOM 818 N N . ALA A 1 106 ? -12.382 9.043 -9.690 1.00 41.47 106 ALA A N 1
ATOM 819 C CA . ALA A 1 106 ? -12.635 7.990 -8.727 1.00 41.47 106 ALA A CA 1
ATOM 820 C C . ALA A 1 106 ? -13.439 6.907 -9.460 1.00 41.47 106 ALA A C 1
ATOM 822 O O . ALA A 1 106 ? -14.495 7.211 -10.017 1.00 41.47 106 ALA A O 1
ATOM 823 N N . VAL A 1 107 ? -12.946 5.670 -9.501 1.00 40.50 107 VAL A N 1
ATOM 824 C CA . VAL A 1 107 ? -13.763 4.523 -9.913 1.00 40.50 107 VAL A CA 1
ATOM 825 C C . VAL A 1 107 ? -14.361 3.939 -8.641 1.00 40.50 107 VAL A C 1
ATOM 827 O O . VAL A 1 107 ? -13.721 3.203 -7.902 1.00 40.50 107 VAL A O 1
ATOM 830 N N . ARG A 1 108 ? -15.598 4.336 -8.353 1.00 38.50 108 ARG A N 1
ATOM 831 C CA . ARG A 1 108 ? -16.428 3.748 -7.299 1.00 38.50 108 ARG A CA 1
ATOM 832 C C . ARG A 1 108 ? -16.971 2.411 -7.794 1.00 38.50 108 ARG A C 1
ATOM 834 O O . ARG A 1 108 ? -17.369 2.373 -8.947 1.00 38.50 108 ARG A O 1
ATOM 841 N N . LEU A 1 109 ? -17.101 1.399 -6.925 1.00 33.72 109 LEU A N 1
ATOM 842 C CA . LEU A 1 109 ? -18.355 0.645 -6.749 1.00 33.72 109 LEU A CA 1
ATOM 843 C C . LEU A 1 109 ? -18.408 -0.165 -5.420 1.00 33.72 109 LEU A C 1
ATOM 845 O O . LEU A 1 109 ? -17.407 -0.680 -4.939 1.00 33.72 109 LEU A O 1
ATOM 849 N N . ILE A 1 110 ? -19.641 -0.202 -4.881 1.00 31.48 110 ILE A N 1
ATOM 850 C CA . ILE A 1 110 ? -20.291 -0.970 -3.781 1.00 31.4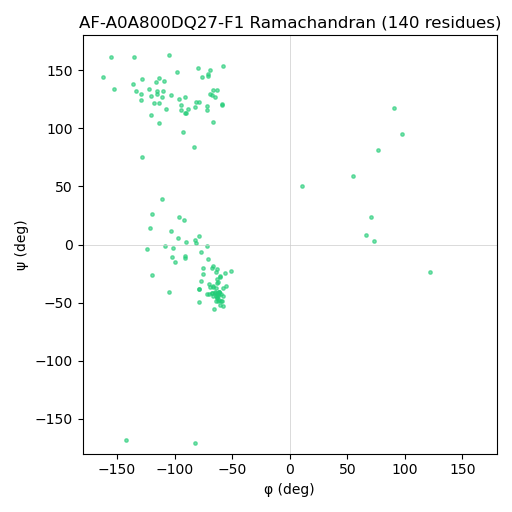8 110 ILE A CA 1
ATOM 851 C C . ILE A 1 110 ? -20.045 -0.626 -2.294 1.00 31.48 110 ILE A C 1
ATOM 853 O O . ILE A 1 110 ? -19.388 -1.364 -1.580 1.00 31.48 110 ILE A O 1
ATOM 857 N N . GLY A 1 111 ? -20.769 0.389 -1.790 1.00 33.12 111 GLY A N 1
ATOM 858 C CA . GLY A 1 111 ? -21.345 0.363 -0.430 1.00 33.12 111 GLY A CA 1
ATOM 859 C C . GLY A 1 111 ? -20.593 1.064 0.712 1.00 33.12 111 GLY A C 1
ATOM 860 O O . GLY A 1 111 ? -19.819 0.440 1.420 1.00 33.12 111 GLY A O 1
ATOM 861 N N . GLY A 1 112 ? -20.961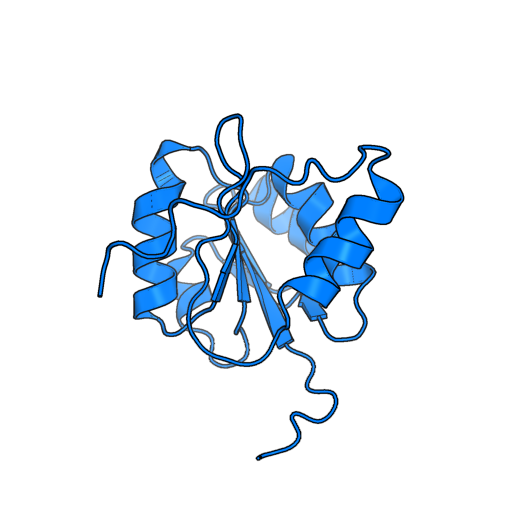 2.319 1.004 1.00 37.84 112 GLY A N 1
ATOM 862 C CA . GLY A 1 112 ? -20.970 2.814 2.392 1.00 37.84 112 GLY A CA 1
ATOM 863 C C . GLY A 1 112 ? -20.127 4.039 2.741 1.00 37.84 112 GLY A C 1
ATOM 864 O O . GLY A 1 112 ? -20.498 4.740 3.675 1.00 37.84 112 GLY A O 1
ATOM 865 N N . ILE A 1 113 ? -19.074 4.373 1.994 1.00 41.69 113 ILE A N 1
ATOM 866 C CA . ILE A 1 113 ? -18.389 5.666 2.167 1.00 41.69 113 ILE A CA 1
ATOM 867 C C . ILE A 1 113 ? -19.079 6.661 1.234 1.00 41.69 113 ILE A C 1
ATOM 869 O O . ILE A 1 113 ? -19.072 6.481 0.015 1.00 41.69 113 ILE A O 1
ATOM 873 N N . SER A 1 114 ? -19.763 7.668 1.785 1.00 40.16 114 SER A N 1
ATOM 874 C CA . SER A 1 114 ? -20.334 8.726 0.954 1.00 40.16 114 SER A CA 1
ATOM 875 C C . SER A 1 114 ? -19.187 9.496 0.296 1.00 40.16 114 SER A C 1
ATOM 877 O O . SER A 1 114 ? -18.273 9.970 0.972 1.00 40.16 114 SER A O 1
ATOM 879 N N . ASP A 1 115 ? -19.235 9.639 -1.032 1.00 39.78 115 ASP A N 1
ATOM 880 C CA . ASP A 1 115 ? -18.260 10.416 -1.817 1.00 39.78 115 ASP A CA 1
ATOM 881 C C . ASP A 1 115 ? -18.060 11.842 -1.249 1.00 39.78 115 ASP A C 1
ATOM 883 O O . ASP A 1 115 ? -17.012 12.463 -1.417 1.00 39.78 115 ASP A O 1
ATOM 887 N N . GLU A 1 116 ? -19.052 12.340 -0.510 1.00 36.94 116 GLU A N 1
ATOM 888 C CA . GLU A 1 116 ? -19.096 13.635 0.164 1.00 36.94 116 GLU A CA 1
ATOM 889 C C . GLU A 1 116 ? -18.127 13.758 1.360 1.00 36.94 116 GLU A C 1
ATOM 891 O O . GLU A 1 116 ? -17.511 14.812 1.540 1.00 36.94 116 GLU A O 1
ATOM 896 N N . LEU A 1 117 ? -17.911 12.690 2.141 1.00 42.47 117 LEU A N 1
ATOM 897 C CA . LEU A 1 117 ? -16.955 12.684 3.262 1.00 42.47 117 LEU A CA 1
ATOM 898 C C . LEU A 1 117 ? -15.509 12.787 2.765 1.00 42.47 117 LEU A C 1
ATOM 900 O O . LEU A 1 117 ? -14.721 13.572 3.299 1.00 42.47 117 LEU A O 1
ATOM 904 N N . PHE A 1 118 ? -15.187 12.058 1.693 1.00 44.12 118 PHE A N 1
ATOM 905 C CA . PHE A 1 118 ? -13.859 12.084 1.081 1.00 44.12 118 PHE A CA 1
ATOM 906 C C . PHE A 1 118 ? -13.608 13.407 0.343 1.00 44.12 118 PHE A C 1
ATOM 908 O O . PHE A 1 118 ? -12.548 14.020 0.486 1.00 44.12 118 PHE A O 1
ATOM 915 N N . HIS A 1 119 ? -14.606 13.904 -0.399 1.00 37.94 119 HIS A N 1
ATOM 916 C CA . HIS A 1 119 ? -14.480 15.164 -1.127 1.00 37.94 119 HIS A CA 1
ATOM 917 C C . HIS A 1 119 ? -14.348 16.360 -0.178 1.00 37.94 119 HIS A C 1
ATOM 919 O O . HIS A 1 119 ? -13.470 17.194 -0.388 1.00 37.94 119 HIS A O 1
ATOM 925 N N . SER A 1 120 ? -15.150 16.441 0.890 1.00 34.53 120 SER A N 1
ATOM 926 C CA . SER A 1 120 ? -15.137 17.578 1.825 1.00 34.53 120 SER A CA 1
ATOM 927 C C . SER A 1 120 ? -13.839 17.702 2.633 1.00 34.53 120 SER A C 1
ATOM 929 O O . SER A 1 120 ? -13.369 18.823 2.837 1.00 34.53 120 SER A O 1
ATOM 931 N N . HIS A 1 121 ? -13.214 16.589 3.036 1.00 36.94 121 HIS A N 1
ATOM 932 C CA . HIS A 1 121 ? -11.966 16.612 3.811 1.00 36.94 121 HIS A CA 1
ATOM 933 C C . HIS A 1 121 ? -10.724 16.869 2.951 1.00 36.94 121 HIS A C 1
ATOM 935 O O . HIS A 1 121 ? -9.841 17.624 3.362 1.00 36.94 121 HIS A O 1
ATOM 941 N N . VAL A 1 122 ? -10.662 16.310 1.737 1.00 37.38 122 VAL A N 1
ATOM 942 C CA . VAL A 1 122 ? -9.505 16.495 0.844 1.00 37.38 122 VAL A CA 1
ATOM 943 C C . VAL A 1 122 ? -9.549 17.857 0.136 1.00 37.38 122 VAL A C 1
ATOM 945 O O . VAL A 1 122 ? -8.517 18.513 -0.006 1.00 37.38 122 VAL A O 1
ATOM 948 N N . THR A 1 123 ? -10.727 18.343 -0.281 1.00 33.38 123 THR A N 1
ATOM 949 C CA . THR A 1 123 ? -10.824 19.635 -0.995 1.00 33.38 123 THR A CA 1
ATOM 950 C C . THR A 1 123 ? -10.715 20.854 -0.083 1.00 33.38 123 THR A C 1
ATOM 952 O O . THR A 1 123 ? -10.125 21.849 -0.504 1.00 33.38 123 THR A O 1
ATOM 955 N N . ARG A 1 124 ? -11.166 20.787 1.183 1.00 30.94 124 ARG A N 1
ATOM 956 C CA . ARG A 1 124 ? -11.047 21.918 2.128 1.00 30.94 124 ARG A CA 1
ATOM 957 C C . ARG A 1 124 ? -9.607 22.346 2.405 1.00 30.94 124 ARG A C 1
ATOM 959 O O . ARG A 1 124 ? -9.391 23.511 2.721 1.00 30.94 124 ARG A O 1
ATOM 966 N N . LYS A 1 125 ? -8.625 21.447 2.281 1.00 36.75 125 LYS A N 1
ATOM 967 C CA . LYS A 1 125 ? -7.213 21.764 2.565 1.00 36.75 125 LYS A CA 1
ATOM 968 C C . LYS A 1 125 ? -6.373 22.062 1.316 1.00 36.75 125 LYS A C 1
ATOM 970 O O . LYS A 1 125 ? -5.302 22.642 1.448 1.00 36.75 125 LYS A O 1
ATOM 975 N N . ALA A 1 126 ? -6.866 21.730 0.118 1.00 34.84 126 ALA A N 1
ATOM 976 C CA . ALA A 1 126 ? -6.151 21.924 -1.150 1.00 34.84 126 ALA A CA 1
ATOM 977 C C . ALA A 1 126 ? -6.407 23.284 -1.842 1.00 34.84 126 ALA A C 1
ATOM 979 O O . ALA A 1 126 ? -5.895 23.513 -2.934 1.00 34.84 126 ALA A O 1
ATOM 980 N N . GLY A 1 127 ? -7.196 24.189 -1.248 1.00 27.92 127 GLY A N 1
ATOM 981 C CA . GLY A 1 127 ? -7.335 25.583 -1.707 1.00 27.92 127 GLY A CA 1
ATOM 982 C C . GLY A 1 127 ? -7.991 25.805 -3.082 1.00 27.92 127 GLY A C 1
ATOM 983 O O . GLY A 1 127 ? -8.004 26.934 -3.563 1.00 27.92 127 GLY A O 1
ATOM 984 N N . ALA A 1 128 ? -8.548 24.774 -3.726 1.00 35.75 128 ALA A N 1
ATOM 985 C CA . ALA A 1 128 ? -9.166 24.888 -5.049 1.00 35.75 128 ALA A CA 1
ATOM 986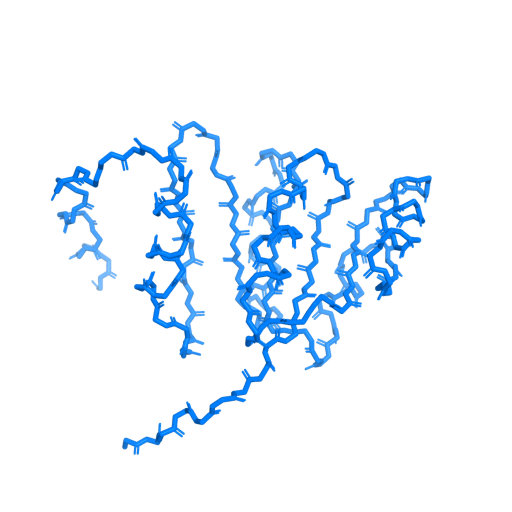 C C . ALA A 1 128 ? -10.707 24.893 -4.956 1.00 35.75 128 ALA A C 1
ATOM 988 O O . ALA A 1 128 ? -11.273 23.987 -4.337 1.00 35.75 128 ALA A O 1
ATOM 989 N N . PRO A 1 129 ? -11.414 25.865 -5.571 1.00 28.78 129 PRO A N 1
ATOM 990 C CA . PRO A 1 129 ? -12.872 25.920 -5.520 1.00 28.78 129 PRO A CA 1
ATOM 991 C C . PRO A 1 129 ? -13.521 24.803 -6.365 1.00 28.78 129 PRO A C 1
ATOM 993 O O . PRO A 1 129 ? -12.999 24.449 -7.428 1.00 28.78 129 PRO A O 1
ATOM 996 N N . PRO A 1 130 ? -14.683 24.267 -5.943 1.00 37.72 130 PRO A N 1
ATOM 997 C CA . PRO A 1 130 ? -15.385 23.218 -6.676 1.00 37.72 130 PRO A CA 1
ATOM 998 C C . PRO A 1 130 ? -16.023 23.790 -7.952 1.00 37.72 130 PRO A C 1
ATOM 1000 O O . PRO A 1 130 ? -16.927 24.623 -7.888 1.00 37.72 130 PRO A O 1
ATOM 1003 N N . ARG A 1 131 ? -15.573 23.349 -9.136 1.00 35.00 131 ARG A N 1
ATOM 1004 C CA . ARG A 1 131 ? -16.225 23.700 -10.411 1.00 35.00 131 ARG A CA 1
ATOM 1005 C C . ARG A 1 131 ? -17.435 22.792 -10.645 1.00 35.00 131 ARG A C 1
ATOM 1007 O O . ARG A 1 131 ? -17.311 21.572 -10.688 1.00 35.00 131 ARG A O 1
ATOM 1014 N N . ARG A 1 132 ? -18.603 23.417 -10.802 1.00 28.67 132 ARG A N 1
ATOM 1015 C CA . ARG A 1 132 ? -19.949 22.814 -10.840 1.00 28.67 132 ARG A CA 1
ATOM 1016 C C . ARG A 1 132 ? -20.299 22.006 -12.103 1.00 28.67 132 ARG A C 1
ATOM 1018 O O . ARG A 1 132 ? -21.385 21.444 -12.151 1.00 28.67 132 ARG A O 1
ATOM 1025 N N . GLU A 1 133 ? -19.427 21.904 -13.104 1.00 26.53 133 GLU A N 1
ATOM 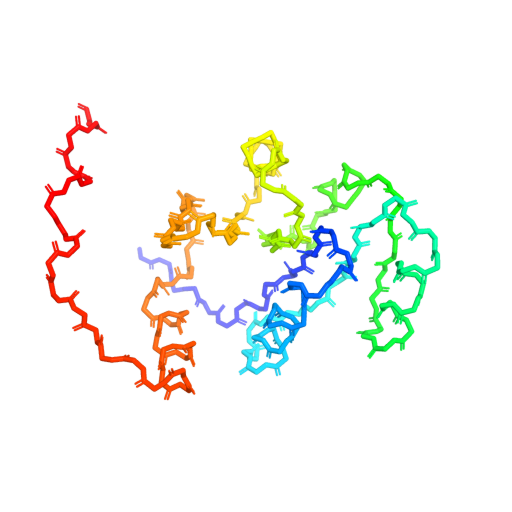1026 C CA . GLU A 1 133 ? -19.806 21.390 -14.438 1.00 26.53 133 GLU A CA 1
ATOM 1027 C C . GLU A 1 133 ? -19.509 19.899 -14.691 1.00 26.53 133 GLU A C 1
ATOM 1029 O O . GLU A 1 133 ? -19.734 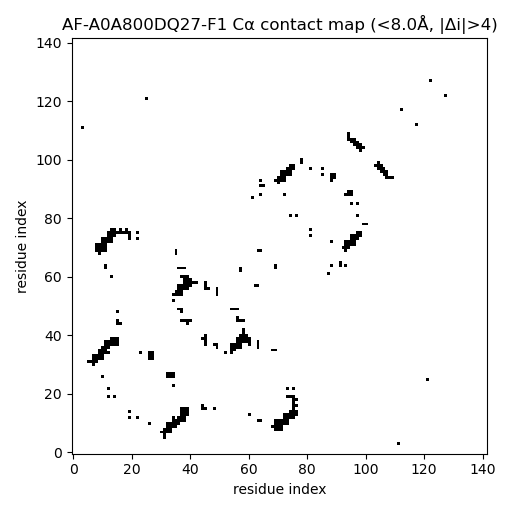19.394 -15.784 1.00 26.53 133 GLU A O 1
ATOM 1034 N N . PHE A 1 134 ? -19.057 19.141 -13.690 1.00 28.61 134 PHE A N 1
ATOM 1035 C CA . PHE A 1 134 ? -18.590 17.760 -13.902 1.00 28.61 134 PHE A CA 1
ATOM 1036 C C . PHE A 1 134 ? -19.690 16.673 -13.956 1.00 28.61 134 PHE A C 1
ATOM 1038 O O . PHE A 1 134 ? -19.372 15.489 -14.051 1.00 28.61 134 PHE A O 1
ATOM 1045 N N . TRP A 1 135 ? -20.977 17.040 -13.895 1.00 28.61 135 TRP A N 1
ATOM 1046 C CA . TRP A 1 135 ? -22.075 16.113 -13.559 1.00 28.61 135 TRP A CA 1
ATOM 1047 C C . TRP A 1 135 ? -22.964 15.604 -14.711 1.00 28.61 135 TRP A C 1
ATOM 1049 O O . TRP A 1 135 ? -23.973 14.957 -14.434 1.00 28.61 135 TRP A O 1
ATOM 1059 N N . LEU A 1 136 ? -22.620 15.806 -15.989 1.00 24.59 136 LEU A N 1
ATOM 1060 C CA . LEU A 1 136 ? -23.531 15.431 -17.092 1.00 24.59 136 LEU A CA 1
ATOM 1061 C C . LEU A 1 136 ? -23.223 14.134 -17.866 1.00 24.59 136 LEU A C 1
ATOM 1063 O O . LEU A 1 136 ? -24.105 13.673 -18.580 1.00 24.59 136 LEU A O 1
ATOM 1067 N N . HIS A 1 137 ? -22.071 13.471 -17.705 1.00 27.22 137 HIS A N 1
ATOM 1068 C CA . HIS A 1 137 ? -21.728 12.307 -18.558 1.00 27.22 137 HIS A CA 1
ATOM 1069 C C . HIS A 1 137 ? -21.774 10.916 -17.902 1.00 27.22 137 HIS A C 1
ATOM 1071 O O . HIS A 1 137 ? -21.607 9.917 -18.593 1.00 27.22 137 HIS A O 1
ATOM 1077 N N . ALA A 1 138 ? -22.085 10.797 -16.610 1.00 28.70 138 ALA A N 1
ATOM 1078 C CA . ALA A 1 138 ? -22.151 9.493 -15.930 1.00 28.70 138 ALA A CA 1
ATOM 1079 C C . ALA A 1 138 ? -23.555 8.838 -15.925 1.00 28.70 138 ALA A C 1
ATOM 1081 O O . ALA A 1 138 ? -23.830 7.993 -15.079 1.00 28.70 138 ALA A O 1
ATOM 1082 N N . ARG A 1 139 ? -24.460 9.223 -16.843 1.00 26.00 139 ARG A N 1
ATOM 1083 C CA . ARG A 1 139 ? -25.818 8.641 -16.983 1.00 26.00 139 ARG A CA 1
ATOM 1084 C C . ARG A 1 139 ? -26.091 7.984 -18.344 1.00 26.00 139 ARG A C 1
ATOM 1086 O O . ARG A 1 139 ? -27.237 7.958 -18.777 1.00 26.00 139 ARG A O 1
ATOM 1093 N N . GLN A 1 140 ? -25.073 7.495 -19.049 1.00 26.53 140 GLN A N 1
ATOM 1094 C CA . GLN A 1 140 ? -25.280 6.859 -20.364 1.00 26.53 140 GLN A CA 1
ATOM 1095 C C . GLN A 1 140 ? -24.796 5.411 -20.480 1.00 26.53 140 GLN A C 1
ATOM 1097 O O . GLN A 1 140 ? -24.777 4.869 -21.576 1.00 26.53 140 GLN A O 1
ATOM 1102 N N . PHE A 1 141 ? -24.499 4.747 -19.364 1.00 30.86 141 PHE A N 1
ATOM 1103 C CA . PHE A 1 141 ? -24.337 3.292 -19.353 1.00 30.86 141 PHE A CA 1
ATOM 1104 C C . PHE A 1 141 ? -25.211 2.691 -18.247 1.00 30.86 141 PHE A C 1
ATOM 1106 O O . PHE A 1 141 ? -24.737 2.360 -17.162 1.00 30.86 141 PHE A O 1
ATOM 1113 N N . GLN A 1 142 ? -26.514 2.648 -18.533 1.00 32.94 142 GLN A N 1
ATOM 1114 C CA . GLN A 1 142 ? -27.454 1.642 -18.038 1.00 32.94 142 GLN A CA 1
ATOM 1115 C C . GLN A 1 142 ? -27.944 0.849 -19.244 1.00 32.94 142 GLN A C 1
ATOM 1117 O O . GLN A 1 142 ? -28.124 1.491 -20.304 1.00 32.94 142 GLN A O 1
#

pLDDT: mean 72.6, std 27.83, range [24.59, 98.5]

Foldseek 3Di:
DDDPPLAQAEEEEEDLDPQCVVVLVLQVVDPSYDHAEYEDLDPVSRVVSCVVRVHHYHNDCLVVLLDPRHAEYEYPDDAVCQVVVCVSNVVSNHQYAYQHDPDGDRPDDDDDDPPCVVCVVVVVPVPDDDDPPPPDPPPPDD

Mean predicted aligned error: 11.53 Å

Nearest PDB structures (foldseek):
  7x2y-assembly1_A  TM=9.039E-01  e=2.367E-09  Comamonas testosteroni KF-1
  7x2y-assembly1_B  TM=9.058E-01  e=3.294E-09  Comamonas testosteroni KF-1
  7wzd-assembly1_A  TM=9.141E-01  e=2.392E-08  Comamonas testosteroni KF-1
  5b3v-assembly3_C  TM=9.335E-01  e=4.631E-08  Synechocystis sp. PCC 6803 substr. Kazusa
  3euw-assembly1_C  TM=9.114E-01  e=1.982E-07  Corynebacterium glutamicum ATCC 13032